Protein AF-A0A1H6ZLD8-F1 (afdb_monomer)

Organism: NCBI:txid170623

pLDDT: mean 90.61, std 7.49, range [50.53, 97.56]

Mean predicted aligned error: 4.95 Å

Structure (mmCIF, N/CA/C/O backbo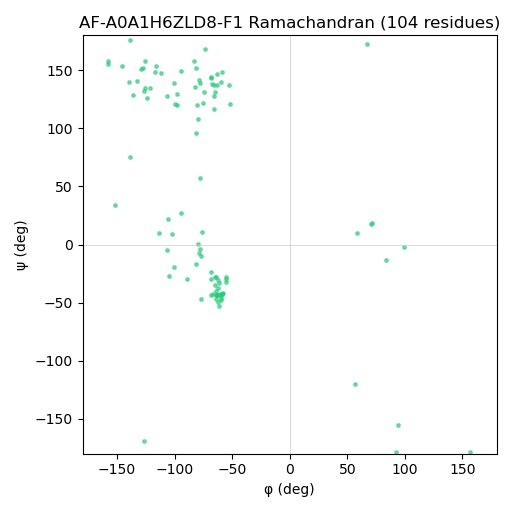ne):
data_AF-A0A1H6ZLD8-F1
#
_entry.id   AF-A0A1H6ZLD8-F1
#
loop_
_atom_site.group_PDB
_atom_site.id
_atom_site.type_symbol
_atom_site.label_atom_id
_atom_site.label_alt_id
_atom_site.label_comp_id
_atom_site.label_asym_id
_atom_site.label_entity_id
_atom_site.label_seq_id
_atom_site.pdbx_PDB_ins_code
_atom_site.Cartn_x
_atom_site.Cartn_y
_atom_site.Cartn_z
_atom_site.occupancy
_atom_site.B_iso_or_equiv
_atom_site.auth_seq_id
_atom_site.auth_comp_id
_atom_site.auth_asym_id
_atom_site.auth_atom_id
_atom_site.pdbx_PDB_model_num
ATOM 1 N N . MET A 1 1 ? -20.148 4.898 -17.385 1.00 63.94 1 MET A N 1
ATOM 2 C CA . MET A 1 1 ? -18.689 4.785 -17.156 1.00 63.94 1 MET A CA 1
ATOM 3 C C . MET A 1 1 ? -18.244 6.080 -16.499 1.00 63.94 1 MET A C 1
ATOM 5 O O . MET A 1 1 ? -18.766 7.114 -16.894 1.00 63.94 1 MET A O 1
ATOM 9 N N . ALA A 1 2 ? -17.389 6.036 -15.475 1.00 75.88 2 ALA A N 1
ATOM 10 C CA . ALA A 1 2 ? -16.901 7.260 -14.834 1.00 75.88 2 ALA A CA 1
ATOM 11 C C . ALA A 1 2 ? -16.040 8.068 -15.821 1.00 75.88 2 ALA A C 1
ATOM 13 O O . ALA A 1 2 ? -15.242 7.480 -16.551 1.00 75.88 2 ALA A O 1
ATOM 14 N N . ASP A 1 3 ? -16.210 9.390 -15.855 1.00 90.31 3 ASP A N 1
ATOM 15 C CA . ASP A 1 3 ? -15.352 10.275 -16.645 1.00 90.31 3 ASP A CA 1
ATOM 16 C C . ASP A 1 3 ? -13.927 10.257 -16.074 1.00 90.31 3 ASP A C 1
ATOM 18 O O . ASP A 1 3 ? -13.686 10.653 -14.933 1.00 90.31 3 ASP A O 1
ATOM 22 N N . MET A 1 4 ? -12.970 9.788 -16.875 1.00 87.88 4 MET A N 1
ATOM 23 C CA . MET A 1 4 ? -11.582 9.641 -16.445 1.00 87.88 4 MET A CA 1
ATOM 24 C C . MET A 1 4 ? -10.908 10.980 -16.132 1.00 87.88 4 MET A C 1
ATOM 26 O O . MET A 1 4 ? -10.011 11.003 -15.288 1.00 87.88 4 MET A O 1
ATOM 30 N N . GLN A 1 5 ? -11.327 12.088 -16.756 1.00 92.94 5 GLN A N 1
ATOM 31 C CA . GLN A 1 5 ? -10.791 13.413 -16.422 1.00 92.94 5 GLN A CA 1
ATOM 32 C C . GLN A 1 5 ? -11.190 13.818 -15.004 1.00 92.94 5 GLN A C 1
ATOM 34 O O . GLN A 1 5 ? -10.348 14.270 -14.224 1.00 92.94 5 GLN A O 1
ATOM 39 N N . GLU A 1 6 ? -12.443 13.558 -14.638 1.00 91.94 6 GLU A N 1
ATOM 40 C CA . GLU A 1 6 ? -12.944 13.807 -13.292 1.00 91.94 6 GLU A CA 1
ATOM 41 C C . GLU A 1 6 ? -12.229 12.940 -12.248 1.00 91.94 6 GLU A C 1
ATOM 43 O O . GLU A 1 6 ? -11.769 13.445 -11.224 1.00 91.94 6 GLU A O 1
ATOM 48 N N . VAL A 1 7 ? -12.019 11.651 -12.531 1.00 90.12 7 VAL A N 1
ATOM 49 C CA . VAL A 1 7 ? -11.278 10.750 -11.629 1.00 90.12 7 VAL A CA 1
ATOM 50 C C . VAL A 1 7 ? -9.849 11.242 -11.386 1.00 90.12 7 VAL A C 1
ATOM 52 O O . VAL A 1 7 ? -9.366 11.244 -10.249 1.00 90.12 7 VAL A O 1
ATOM 55 N N . ILE A 1 8 ? -9.160 11.681 -12.444 1.00 90.62 8 ILE A N 1
ATOM 56 C CA . ILE A 1 8 ? -7.801 12.227 -12.343 1.00 90.62 8 ILE A CA 1
ATOM 57 C C . ILE A 1 8 ? -7.797 13.506 -11.504 1.00 90.62 8 ILE A C 1
ATOM 59 O O . ILE A 1 8 ? -6.910 13.673 -10.659 1.00 90.62 8 ILE A O 1
ATOM 63 N N . ARG A 1 9 ? -8.775 14.392 -11.714 1.00 93.44 9 ARG A N 1
ATOM 64 C CA . ARG A 1 9 ? -8.922 15.635 -10.955 1.00 93.44 9 ARG A CA 1
ATOM 65 C C . ARG A 1 9 ? -9.139 15.354 -9.468 1.00 93.44 9 ARG A C 1
ATOM 67 O O . ARG A 1 9 ? -8.349 15.826 -8.653 1.00 93.44 9 ARG A O 1
ATOM 74 N N . LEU A 1 10 ? -10.117 14.517 -9.118 1.00 91.56 10 LEU A N 1
ATOM 75 C CA . LEU A 1 10 ? -10.411 14.147 -7.728 1.00 91.56 10 LEU A CA 1
ATOM 76 C C . LEU A 1 10 ? -9.197 13.511 -7.039 1.00 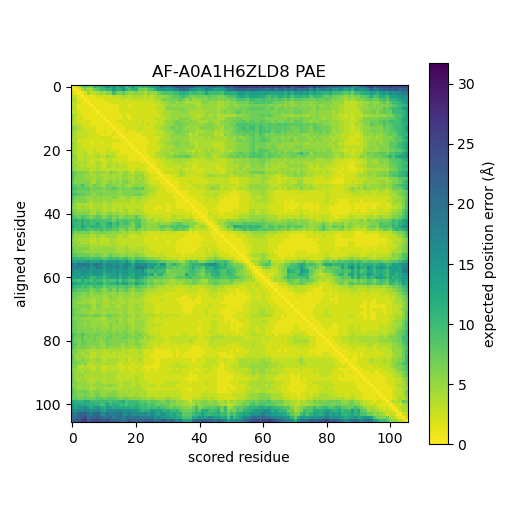91.56 10 LEU A C 1
ATOM 78 O O . LEU A 1 10 ? -8.859 13.864 -5.910 1.00 91.56 10 LEU A O 1
ATOM 82 N N . ARG A 1 11 ? -8.468 12.631 -7.736 1.00 89.06 11 ARG A N 1
ATOM 83 C CA . ARG A 1 11 ? -7.229 12.046 -7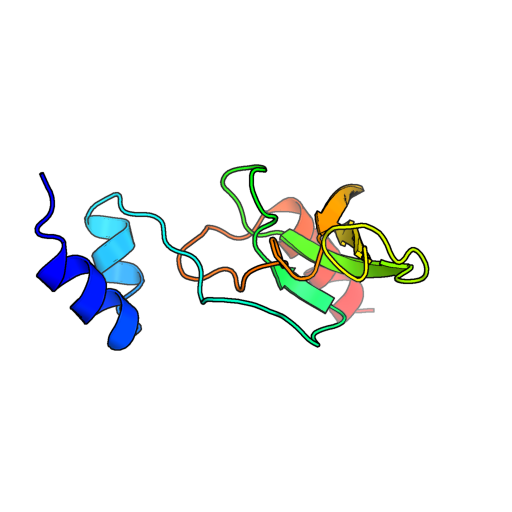.206 1.00 89.06 11 ARG A CA 1
ATOM 84 C C . ARG A 1 11 ? -6.181 13.117 -6.891 1.00 89.06 11 ARG A C 1
ATOM 86 O O . ARG A 1 11 ? -5.549 13.049 -5.840 1.00 89.06 11 ARG A O 1
ATOM 93 N N . ARG A 1 12 ? -5.965 14.077 -7.798 1.00 88.44 12 ARG A N 1
ATOM 94 C CA . ARG A 1 12 ? -4.992 15.171 -7.609 1.00 88.44 12 ARG A CA 1
ATOM 95 C C . ARG A 1 12 ? -5.384 16.096 -6.459 1.00 88.44 12 ARG A C 1
ATOM 97 O O . ARG A 1 12 ? -4.507 16.567 -5.748 1.00 88.44 12 ARG A O 1
ATOM 104 N N . GLU A 1 13 ? -6.680 16.308 -6.264 1.00 91.25 13 GLU A N 1
ATOM 105 C CA . GLU A 1 13 ? -7.235 17.098 -5.160 1.00 91.25 13 GLU A CA 1
ATOM 106 C C . GLU A 1 13 ? -7.251 16.337 -3.818 1.00 91.25 13 GLU A C 1
ATOM 108 O O . GLU A 1 13 ? -7.629 16.909 -2.800 1.00 91.25 13 GLU A O 1
ATOM 113 N N . GLY A 1 14 ? -6.856 15.056 -3.784 1.00 87.62 14 GLY A N 1
ATOM 114 C CA . GLY A 1 14 ? -6.905 14.230 -2.570 1.00 87.62 14 GLY A CA 1
ATOM 115 C C . GLY A 1 14 ? -8.326 13.854 -2.132 1.00 87.62 14 GLY A C 1
ATOM 116 O O . GLY A 1 14 ? -8.534 13.428 -0.995 1.00 87.62 14 GLY A O 1
ATOM 117 N N . LYS A 1 15 ? -9.301 13.982 -3.037 1.00 91.25 15 LYS A N 1
ATOM 118 C CA . LYS A 1 15 ? -10.739 13.731 -2.851 1.00 91.25 15 LYS A CA 1
ATOM 119 C C . LYS A 1 15 ? -11.084 12.242 -2.870 1.00 91.25 15 LYS A C 1
ATOM 121 O O . LYS A 1 15 ? -11.832 11.719 -3.694 1.00 91.25 15 LYS A O 1
ATOM 126 N N . PHE A 1 16 ? -10.443 11.519 -1.959 1.00 89.44 16 PHE A N 1
ATOM 127 C CA . PHE A 1 16 ? -10.535 10.068 -1.844 1.00 89.44 16 PHE A CA 1
ATOM 128 C C . PHE A 1 16 ? -11.915 9.590 -1.384 1.00 89.44 16 PHE A C 1
ATOM 130 O O . PHE A 1 16 ? -12.331 8.501 -1.774 1.00 89.44 16 PHE 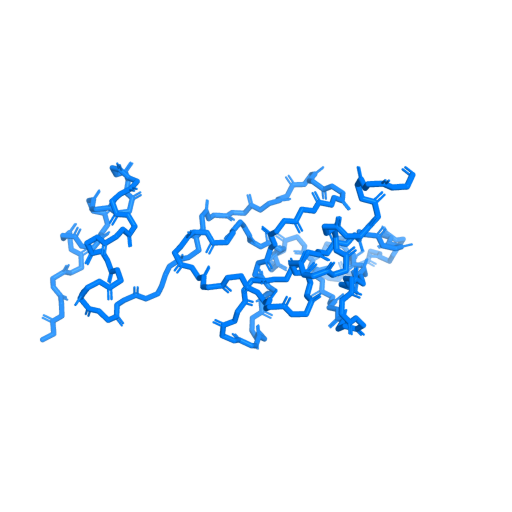A O 1
ATOM 137 N N . ALA A 1 17 ? -12.634 10.399 -0.600 1.00 88.44 17 ALA A N 1
ATOM 138 C CA . ALA A 1 17 ? -13.987 10.081 -0.157 1.00 88.44 17 ALA A CA 1
ATOM 139 C C . ALA A 1 17 ? -14.986 10.117 -1.323 1.00 88.44 17 ALA A C 1
ATOM 141 O O . ALA A 1 17 ? -15.782 9.189 -1.462 1.00 88.44 17 ALA A O 1
ATOM 142 N N . GLU A 1 18 ? -14.905 11.131 -2.194 1.00 91.12 18 GLU A N 1
ATOM 143 C CA . GLU A 1 18 ? -15.737 11.203 -3.398 1.00 91.12 18 GLU A CA 1
ATOM 144 C C . GLU A 1 18 ? -15.448 10.034 -4.345 1.00 91.12 18 GLU A C 1
ATOM 146 O O . GLU A 1 18 ? -16.374 9.381 -4.822 1.00 91.12 18 GLU A O 1
ATOM 151 N N . LEU A 1 19 ? -14.169 9.694 -4.546 1.00 90.94 19 LEU A N 1
ATOM 152 C CA . LEU A 1 19 ? -13.780 8.532 -5.353 1.00 90.94 19 LEU A CA 1
ATOM 153 C C . LEU A 1 19 ? -14.361 7.224 -4.799 1.00 90.94 19 LEU A C 1
ATOM 155 O O . LEU A 1 19 ? -14.895 6.418 -5.561 1.00 90.94 19 LEU A O 1
ATOM 159 N N . SER A 1 20 ? -14.324 7.031 -3.478 1.00 89.94 20 SER A N 1
ATOM 160 C CA . SER A 1 20 ? -14.941 5.861 -2.847 1.00 89.94 20 SER A CA 1
ATOM 161 C C . SER A 1 20 ? -16.460 5.833 -3.028 1.00 89.94 20 SER A C 1
ATOM 163 O O . SER A 1 20 ? -17.010 4.771 -3.307 1.00 89.94 20 SER A O 1
ATOM 165 N N . ALA A 1 21 ? -17.142 6.979 -2.923 1.00 89.75 21 ALA A N 1
ATOM 166 C CA . ALA A 1 21 ? -18.588 7.077 -3.149 1.00 89.75 21 ALA A CA 1
ATOM 167 C C . ALA A 1 21 ? -18.982 6.736 -4.599 1.00 89.75 21 ALA A C 1
ATOM 169 O O . ALA A 1 21 ? -20.067 6.214 -4.843 1.00 89.75 21 ALA A O 1
ATOM 170 N N . MET A 1 22 ? -18.077 6.967 -5.553 1.00 90.38 22 MET A N 1
ATOM 171 C CA . MET A 1 22 ? -18.223 6.558 -6.954 1.00 90.38 22 MET A CA 1
ATOM 172 C C . MET A 1 22 ? -17.896 5.073 -7.198 1.00 90.38 22 MET A C 1
ATOM 174 O O . MET A 1 22 ? -17.944 4.620 -8.341 1.00 90.38 22 MET A O 1
ATOM 178 N N . GLY A 1 23 ? -17.530 4.310 -6.160 1.00 88.50 23 GLY A N 1
ATOM 179 C CA . GLY A 1 23 ? -17.091 2.917 -6.284 1.00 88.50 23 GLY A CA 1
ATOM 180 C C . GLY A 1 23 ? -15.702 2.759 -6.912 1.00 88.50 23 GLY A C 1
ATOM 181 O O . GLY A 1 23 ? -15.363 1.681 -7.395 1.00 88.50 23 GLY A O 1
ATOM 182 N N . ILE A 1 24 ? -14.893 3.822 -6.935 1.00 90.38 24 ILE A N 1
ATOM 183 C CA . ILE A 1 24 ? -13.561 3.834 -7.546 1.00 90.38 24 ILE A CA 1
ATOM 184 C C . ILE A 1 24 ? -12.514 3.629 -6.462 1.00 90.38 24 ILE A C 1
ATOM 186 O O . ILE A 1 24 ? -12.487 4.356 -5.474 1.00 90.38 24 ILE A O 1
ATOM 190 N N . GLN A 1 25 ? -11.599 2.685 -6.671 1.00 89.88 25 GLN A N 1
ATOM 191 C CA . GLN A 1 25 ? -10.457 2.469 -5.786 1.00 89.88 25 GLN A CA 1
ATOM 192 C C . GLN A 1 25 ? -9.167 2.958 -6.440 1.00 89.88 25 GLN A C 1
ATOM 194 O O . GLN A 1 25 ? -8.837 2.578 -7.564 1.00 89.88 25 GLN A O 1
ATOM 199 N N . ILE A 1 26 ? -8.416 3.795 -5.726 1.00 91.75 26 ILE A N 1
ATOM 200 C CA . ILE A 1 26 ? -7.154 4.355 -6.190 1.00 91.75 26 ILE A CA 1
ATOM 201 C C . ILE A 1 26 ? -6.122 4.388 -5.069 1.00 91.75 26 ILE A C 1
ATOM 203 O O . ILE A 1 26 ? -6.416 4.700 -3.915 1.00 91.75 26 ILE A O 1
ATOM 207 N N . THR A 1 27 ? -4.881 4.070 -5.418 1.00 92.56 27 THR A N 1
ATOM 208 C CA . THR A 1 27 ? -3.759 4.157 -4.487 1.00 92.56 27 THR A CA 1
ATOM 209 C C . THR A 1 27 ? -3.219 5.587 -4.413 1.00 92.56 27 THR A C 1
ATOM 211 O O . THR A 1 27 ? -3.366 6.391 -5.341 1.00 92.56 27 THR A O 1
ATOM 214 N N . GLY A 1 28 ? -2.530 5.908 -3.317 1.00 90.00 28 GLY A N 1
ATOM 215 C CA . GLY A 1 28 ? -1.914 7.220 -3.082 1.00 90.00 28 GLY A CA 1
ATOM 216 C C . GLY A 1 28 ? -0.614 7.462 -3.861 1.00 90.00 28 GLY A C 1
ATOM 217 O O . GLY A 1 28 ? 0.092 8.423 -3.581 1.00 90.00 28 GLY A O 1
ATOM 218 N N . GLY A 1 29 ? -0.273 6.603 -4.828 1.00 90.75 29 GLY A N 1
ATOM 219 C CA . GLY A 1 29 ? 0.998 6.649 -5.554 1.00 90.75 29 GLY A CA 1
ATOM 220 C C . GLY A 1 29 ? 2.087 5.770 -4.934 1.00 90.75 29 GLY A C 1
ATOM 221 O O . GLY A 1 29 ? 1.843 5.031 -3.981 1.00 90.75 29 GLY A O 1
ATOM 222 N N . SER A 1 30 ? 3.278 5.804 -5.535 1.00 93.19 30 SER A N 1
ATOM 223 C CA . SER A 1 30 ? 4.417 4.972 -5.128 1.00 93.19 30 SER A CA 1
ATOM 224 C C . SER A 1 30 ? 4.893 5.331 -3.720 1.00 93.19 30 SER A C 1
ATOM 226 O O . SER A 1 30 ? 5.150 6.496 -3.432 1.00 93.19 30 SER A O 1
ATOM 228 N N . ALA A 1 31 ? 5.068 4.319 -2.871 1.00 93.25 31 ALA A N 1
ATOM 229 C CA . ALA A 1 31 ? 5.702 4.428 -1.560 1.00 93.25 31 ALA A CA 1
ATOM 230 C C . ALA A 1 31 ? 7.204 4.083 -1.619 1.00 93.25 31 ALA A C 1
ATOM 232 O O . ALA A 1 31 ? 7.783 3.603 -0.642 1.00 93.25 31 ALA A O 1
ATOM 233 N N . ALA A 1 32 ? 7.848 4.283 -2.776 1.00 88.81 32 ALA A N 1
ATOM 234 C CA . ALA A 1 32 ? 9.280 4.053 -2.936 1.00 88.81 32 ALA A CA 1
ATOM 235 C C . ALA A 1 32 ? 10.097 4.810 -1.871 1.00 88.81 32 ALA A C 1
ATOM 237 O O . ALA A 1 32 ? 9.816 5.961 -1.543 1.00 88.81 32 ALA A O 1
ATOM 238 N N . GLY A 1 33 ? 11.108 4.137 -1.317 1.00 88.56 33 GLY A N 1
ATOM 239 C CA . GLY A 1 33 ? 11.962 4.675 -0.253 1.00 88.56 33 GLY A CA 1
ATOM 240 C C . GLY A 1 33 ? 11.402 4.529 1.166 1.00 88.56 33 GLY A C 1
ATOM 241 O O . GLY A 1 33 ? 12.161 4.660 2.123 1.00 88.56 33 GLY A O 1
ATOM 242 N N . GLN A 1 34 ? 10.119 4.198 1.337 1.00 94.56 34 GLN A N 1
ATOM 243 C CA . GLN A 1 34 ? 9.560 3.917 2.660 1.00 94.56 34 GLN A CA 1
ATOM 244 C C . GLN A 1 34 ? 9.934 2.509 3.129 1.00 94.56 34 GLN A C 1
ATOM 246 O O . GLN A 1 34 ? 9.931 1.573 2.339 1.00 94.56 34 GLN A O 1
ATOM 251 N N . LYS A 1 35 ? 10.224 2.344 4.426 1.00 95.12 35 LYS A N 1
ATOM 252 C CA . LYS A 1 35 ? 10.546 1.034 5.033 1.00 95.12 35 LYS A CA 1
ATOM 253 C C . LYS A 1 35 ? 9.382 0.404 5.793 1.00 95.12 35 LYS A C 1
ATOM 255 O O . LYS A 1 35 ? 9.388 -0.797 6.040 1.00 95.12 35 LYS A O 1
ATOM 260 N N . SER A 1 36 ? 8.376 1.188 6.174 1.00 96.25 36 SER A N 1
ATOM 261 C CA . SER A 1 36 ? 7.145 0.671 6.774 1.00 96.25 36 SER A CA 1
ATOM 262 C C . SER A 1 36 ? 5.996 1.659 6.619 1.00 96.25 36 SER A C 1
ATOM 264 O O . SER A 1 36 ? 6.230 2.855 6.448 1.00 96.25 36 SER A O 1
ATOM 266 N N . GLY A 1 37 ? 4.762 1.171 6.693 1.00 96.12 37 GLY A N 1
ATOM 267 C CA . GLY A 1 37 ? 3.577 2.015 6.609 1.00 96.12 37 GLY A CA 1
ATOM 268 C C . GLY A 1 37 ? 2.338 1.255 6.163 1.00 96.12 37 GLY A C 1
ATOM 269 O O . GLY A 1 37 ? 2.361 0.041 5.958 1.00 96.12 37 GLY A O 1
ATOM 270 N N . TRP A 1 38 ? 1.232 1.986 6.032 1.00 96.75 38 TRP A N 1
ATOM 271 C CA . TRP A 1 38 ? 0.019 1.456 5.426 1.00 96.75 38 TRP A CA 1
ATOM 272 C C . TRP A 1 38 ? 0.143 1.486 3.913 1.00 96.75 38 TRP A C 1
ATOM 274 O O . TRP A 1 38 ? 0.094 2.552 3.297 1.00 96.75 38 TRP A O 1
ATOM 284 N N . PHE A 1 39 ? 0.297 0.304 3.329 1.00 97.25 39 PHE A N 1
ATOM 285 C CA . PHE A 1 39 ? 0.517 0.160 1.905 1.00 97.25 39 PHE A CA 1
ATOM 286 C C . PHE A 1 39 ? -0.458 -0.816 1.265 1.00 97.25 39 PHE A C 1
ATOM 288 O O . PHE A 1 39 ? -0.920 -1.785 1.876 1.00 97.25 39 PHE A O 1
ATOM 295 N N . LYS A 1 40 ? -0.715 -0.568 -0.013 1.00 96.88 40 LYS A N 1
ATOM 296 C CA . LYS A 1 40 ? -1.360 -1.493 -0.928 1.00 96.88 40 LYS A CA 1
ATOM 297 C C . LYS A 1 40 ? -0.275 -2.200 -1.735 1.00 96.88 40 LYS A C 1
ATOM 299 O O . LYS A 1 40 ? 0.504 -1.549 -2.431 1.00 96.88 40 LYS A O 1
ATOM 304 N N . ALA A 1 41 ? -0.219 -3.525 -1.623 1.00 94.94 41 ALA A N 1
ATOM 305 C CA . ALA A 1 41 ? 0.679 -4.329 -2.441 1.00 94.94 41 ALA A CA 1
ATOM 306 C C . ALA A 1 41 ? 0.234 -4.296 -3.916 1.00 94.94 41 ALA A C 1
ATOM 308 O O . ALA A 1 41 ? -0.980 -4.288 -4.186 1.00 94.94 41 ALA A O 1
ATOM 309 N N . PRO A 1 42 ? 1.185 -4.283 -4.867 1.00 90.81 42 PRO A N 1
ATOM 310 C CA . PRO A 1 42 ? 0.862 -4.446 -6.277 1.00 90.81 42 PRO A CA 1
ATOM 311 C C . PRO A 1 42 ? 0.170 -5.799 -6.483 1.00 90.81 42 PRO A C 1
ATOM 313 O O . PRO A 1 42 ? 0.527 -6.791 -5.853 1.00 90.81 42 PRO A O 1
ATOM 316 N N . PHE A 1 43 ? -0.855 -5.821 -7.336 1.00 85.00 43 PHE A N 1
ATOM 317 C CA . PHE A 1 43 ? -1.547 -7.040 -7.788 1.00 85.00 43 PHE A CA 1
ATOM 318 C C . PHE A 1 43 ? -2.181 -7.934 -6.699 1.00 85.00 43 PHE A C 1
ATOM 320 O O . PHE A 1 43 ? -2.620 -9.035 -7.009 1.00 85.00 43 PHE A O 1
ATOM 327 N N . SER A 1 44 ? -2.262 -7.491 -5.436 1.00 86.69 44 SER A N 1
ATOM 328 C CA . SER A 1 44 ? -2.723 -8.344 -4.329 1.00 86.69 44 SER A CA 1
ATOM 329 C C . SER A 1 44 ? -3.704 -7.651 -3.390 1.00 86.69 44 SER A C 1
ATOM 331 O O . SER A 1 44 ? -3.420 -6.568 -2.872 1.00 86.69 44 SER A O 1
ATOM 333 N N . GLY A 1 45 ? -4.839 -8.311 -3.140 1.00 82.25 45 GLY A N 1
ATOM 334 C CA . GLY A 1 45 ? -5.859 -7.918 -2.167 1.00 82.25 45 GLY A CA 1
ATOM 335 C C . GLY A 1 45 ? -6.620 -6.632 -2.506 1.00 82.25 45 GLY A C 1
ATOM 336 O O . GLY A 1 45 ? -6.268 -5.890 -3.420 1.00 82.25 45 GLY A O 1
ATOM 337 N N . GLU A 1 46 ? -7.647 -6.345 -1.710 1.00 87.62 46 GLU A N 1
ATOM 338 C CA . GLU A 1 46 ? -8.510 -5.152 -1.828 1.00 87.62 46 GLU A CA 1
ATOM 339 C C . GLU A 1 46 ? -8.360 -4.202 -0.630 1.00 87.62 46 GLU A C 1
ATOM 341 O O . GLU A 1 46 ? -9.139 -3.274 -0.441 1.00 87.62 46 GLU A O 1
ATOM 346 N N . LYS A 1 47 ? -7.365 -4.447 0.228 1.00 94.06 47 LYS A N 1
ATOM 347 C CA . LYS A 1 47 ? -7.145 -3.691 1.465 1.00 94.06 47 LYS A CA 1
ATOM 348 C C . LYS A 1 47 ? -5.705 -3.221 1.559 1.00 94.06 47 LYS A C 1
ATOM 350 O O . LYS A 1 47 ? -4.787 -3.869 1.057 1.00 94.06 47 LYS A O 1
ATOM 355 N N . ALA A 1 48 ? -5.505 -2.102 2.242 1.00 96.62 48 ALA A N 1
ATOM 356 C CA . ALA A 1 48 ? -4.187 -1.655 2.656 1.00 96.62 48 ALA A CA 1
ATOM 357 C C . ALA A 1 48 ? -3.776 -2.375 3.947 1.00 96.62 48 ALA A C 1
ATOM 359 O O . ALA A 1 48 ? -4.555 -2.493 4.899 1.00 96.62 48 ALA A O 1
ATOM 360 N N . HIS A 1 49 ? -2.537 -2.850 4.008 1.00 97.56 49 HIS A N 1
ATOM 361 C CA . HIS A 1 49 ? -1.980 -3.504 5.189 1.00 97.56 49 HIS A CA 1
ATOM 362 C C . HIS A 1 49 ? -0.817 -2.688 5.741 1.00 97.56 49 HIS A C 1
ATOM 364 O O . HIS A 1 49 ? -0.150 -1.961 5.011 1.00 97.56 49 HIS A O 1
ATOM 370 N N . TYR A 1 50 ? -0.566 -2.813 7.044 1.00 97.00 50 TYR A N 1
ATOM 371 C CA . TYR A 1 50 ? 0.609 -2.203 7.650 1.00 97.00 50 TYR A CA 1
ATOM 372 C C . TYR A 1 50 ? 1.813 -3.110 7.411 1.00 97.00 50 TYR A C 1
ATOM 374 O O . TYR A 1 50 ? 1.981 -4.085 8.146 1.00 97.00 50 TYR A O 1
ATOM 382 N N . PHE A 1 51 ? 2.591 -2.818 6.374 1.00 97.06 51 PHE A N 1
ATOM 383 C CA . PHE A 1 51 ? 3.775 -3.573 5.978 1.00 97.06 51 PHE A CA 1
ATOM 384 C C . PHE A 1 51 ? 5.046 -2.974 6.578 1.00 97.06 51 PHE A C 1
ATOM 386 O O . PHE A 1 51 ? 5.152 -1.760 6.749 1.00 97.06 51 PHE A O 1
ATOM 393 N N . THR A 1 52 ? 6.018 -3.842 6.833 1.00 97.25 52 THR A N 1
ATOM 394 C CA . THR A 1 52 ? 7.410 -3.493 7.123 1.00 97.25 52 THR A CA 1
ATOM 395 C C . THR A 1 52 ? 8.302 -4.261 6.154 1.00 97.25 52 THR A C 1
ATOM 397 O O . THR A 1 52 ? 8.070 -5.449 5.924 1.00 97.25 52 THR A O 1
ATOM 400 N N . GLU A 1 53 ? 9.287 -3.585 5.569 1.00 96.75 53 GLU A N 1
ATOM 401 C CA . GLU A 1 53 ? 10.309 -4.220 4.736 1.00 96.75 53 GLU A CA 1
ATOM 402 C C . GLU A 1 53 ? 11.157 -5.151 5.609 1.00 96.75 53 GLU A C 1
ATOM 404 O O . GLU A 1 53 ? 11.660 -4.742 6.655 1.00 96.75 53 GLU A O 1
ATOM 409 N N . THR A 1 54 ? 11.302 -6.403 5.189 1.00 95.81 54 THR A N 1
ATOM 410 C CA . THR A 1 54 ? 12.098 -7.417 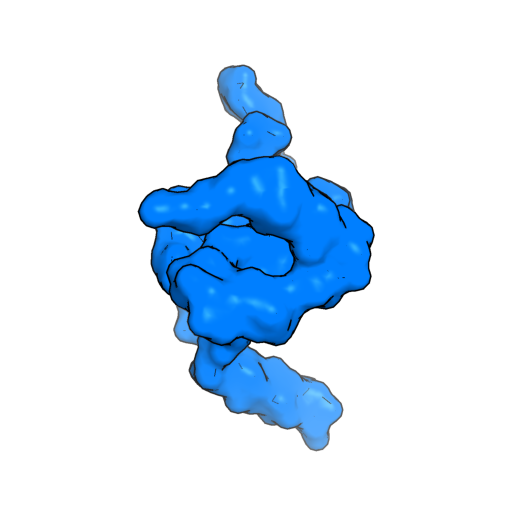5.891 1.00 95.81 54 THR A CA 1
ATOM 411 C C . THR A 1 54 ? 13.430 -7.695 5.205 1.00 95.81 54 THR A C 1
ATOM 413 O O . THR A 1 54 ? 14.375 -8.087 5.879 1.00 95.81 54 THR A O 1
ATOM 416 N N . ALA A 1 55 ? 13.517 -7.497 3.886 1.00 92.81 55 ALA A N 1
ATOM 417 C CA . ALA A 1 55 ? 14.743 -7.661 3.105 1.00 92.81 55 ALA A CA 1
ATOM 418 C C . ALA A 1 55 ? 14.669 -6.867 1.789 1.00 92.81 55 ALA A C 1
ATOM 420 O O . ALA A 1 55 ? 13.576 -6.588 1.289 1.00 92.81 55 ALA A O 1
ATOM 421 N N . SER A 1 56 ? 15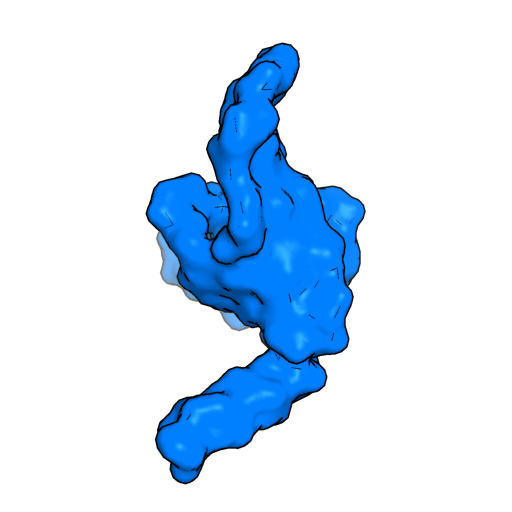.823 -6.505 1.220 1.00 87.06 56 SER A N 1
ATOM 422 C CA . SER A 1 56 ? 15.912 -5.782 -0.062 1.00 87.06 56 SER A CA 1
ATOM 423 C C . SER A 1 56 ? 17.204 -6.044 -0.850 1.00 87.06 56 SER A C 1
ATOM 425 O O . SER A 1 56 ? 17.754 -5.164 -1.514 1.00 87.06 56 SER A O 1
ATOM 427 N N . ASP A 1 57 ? 17.724 -7.255 -0.748 1.00 77.19 57 ASP A N 1
ATOM 428 C CA . ASP A 1 57 ? 19.052 -7.680 -1.188 1.00 77.19 57 ASP A CA 1
ATOM 429 C C . ASP A 1 57 ? 19.122 -8.170 -2.643 1.00 77.19 57 ASP A C 1
ATOM 431 O O . ASP A 1 57 ? 20.145 -7.971 -3.298 1.00 77.19 57 ASP A O 1
ATOM 435 N N . ALA A 1 58 ? 18.046 -8.732 -3.194 1.00 79.81 58 ALA A N 1
ATOM 436 C CA . ALA A 1 58 ? 18.062 -9.262 -4.558 1.00 79.81 58 ALA A CA 1
ATOM 437 C C . ALA A 1 58 ? 17.881 -8.167 -5.632 1.00 79.81 58 ALA A C 1
ATOM 439 O O . ALA A 1 58 ? 16.847 -7.497 -5.698 1.00 79.81 58 ALA A O 1
ATOM 440 N N . ILE A 1 59 ? 18.861 -8.014 -6.529 1.00 86.12 59 ILE A N 1
ATOM 441 C CA . ILE A 1 59 ? 18.740 -7.198 -7.750 1.00 86.12 59 ILE A CA 1
ATOM 442 C C . ILE A 1 59 ? 18.448 -8.139 -8.921 1.00 86.12 59 ILE A C 1
ATOM 444 O O . ILE A 1 59 ? 19.232 -9.042 -9.195 1.00 86.12 59 ILE A O 1
ATOM 448 N N . GLY A 1 60 ? 17.320 -7.926 -9.598 1.00 83.00 60 GLY A N 1
ATOM 449 C CA . GLY A 1 60 ? 16.928 -8.684 -10.788 1.00 83.00 60 GLY A CA 1
ATOM 450 C C . GLY A 1 60 ? 16.605 -7.768 -11.966 1.00 83.00 60 GLY A C 1
ATOM 451 O O . GLY A 1 60 ? 16.823 -6.558 -11.909 1.00 83.00 60 GLY A O 1
ATOM 452 N N . GLU A 1 61 ? 16.023 -8.332 -13.024 1.00 86.25 61 GLU A N 1
ATOM 453 C CA . GLU A 1 61 ? 15.712 -7.626 -14.279 1.00 86.25 61 GLU A CA 1
ATOM 454 C C . GLU A 1 61 ? 14.838 -6.368 -14.090 1.00 86.25 61 GLU A C 1
ATOM 456 O O . GLU A 1 61 ? 14.894 -5.416 -14.869 1.00 86.25 61 GLU A O 1
ATOM 461 N N . HIS A 1 62 ? 14.009 -6.333 -13.045 1.00 85.62 62 HIS A N 1
ATOM 462 C CA . HIS A 1 62 ? 13.095 -5.220 -12.766 1.00 85.62 62 HIS A CA 1
ATOM 463 C C . HIS A 1 62 ? 13.536 -4.335 -11.595 1.00 85.62 62 HIS A C 1
ATOM 465 O O . HIS A 1 62 ? 12.709 -3.620 -11.014 1.00 85.62 62 HIS A O 1
ATOM 471 N N . GLY A 1 63 ? 14.832 -4.378 -11.280 1.00 88.44 63 GLY A N 1
ATOM 472 C CA . GLY A 1 63 ? 15.467 -3.605 -10.222 1.00 88.44 63 GLY A CA 1
ATOM 473 C C . GLY A 1 63 ? 15.556 -4.366 -8.903 1.00 88.44 63 GLY A C 1
ATOM 474 O O . GLY A 1 63 ? 15.591 -5.602 -8.860 1.00 88.44 63 GLY A O 1
ATOM 475 N N . ARG A 1 64 ? 15.627 -3.610 -7.807 1.00 90.38 64 ARG A N 1
ATOM 476 C CA . ARG A 1 64 ? 15.767 -4.170 -6.461 1.00 90.38 64 ARG A CA 1
ATOM 477 C C . ARG A 1 64 ? 14.445 -4.759 -5.987 1.00 90.38 64 ARG A C 1
ATOM 479 O O . ARG A 1 64 ? 13.452 -4.044 -5.854 1.00 90.38 64 ARG A O 1
ATOM 486 N N . HIS A 1 65 ? 14.454 -6.044 -5.668 1.00 92.62 65 HIS A N 1
ATOM 487 C CA . HIS A 1 65 ? 13.343 -6.715 -5.014 1.00 92.62 65 HIS A CA 1
ATOM 488 C C . HIS A 1 65 ? 13.355 -6.371 -3.530 1.00 92.62 65 HIS A C 1
ATOM 490 O O . HIS A 1 65 ? 14.407 -6.298 -2.898 1.00 92.62 65 HIS A O 1
ATOM 496 N N . ARG A 1 66 ? 12.170 -6.130 -2.979 1.00 94.19 66 ARG A N 1
ATOM 497 C CA . ARG A 1 66 ? 11.945 -5.869 -1.559 1.00 94.19 66 ARG A CA 1
ATOM 498 C C . ARG A 1 66 ? 10.883 -6.831 -1.059 1.00 94.19 66 ARG A C 1
ATOM 500 O O . ARG A 1 66 ? 9.835 -6.967 -1.692 1.00 94.19 66 ARG A O 1
ATOM 507 N N . PHE A 1 67 ? 11.161 -7.458 0.071 1.00 94.69 67 PHE A N 1
ATOM 508 C CA . PHE A 1 67 ? 10.270 -8.381 0.756 1.00 94.69 67 PHE A CA 1
ATOM 509 C C . PHE A 1 67 ? 9.604 -7.6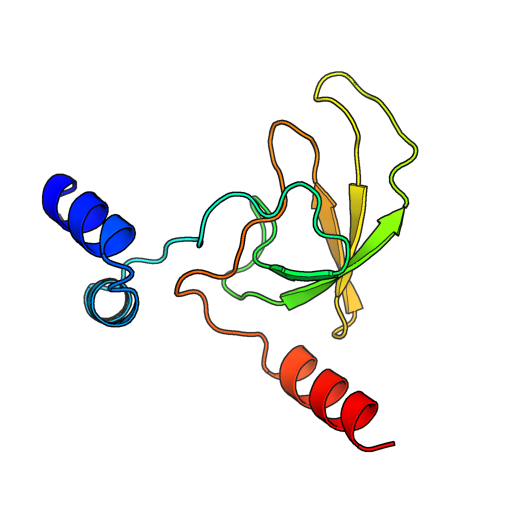59 1.916 1.00 94.69 67 PHE A C 1
ATOM 511 O O . PHE A 1 67 ? 10.244 -6.880 2.626 1.00 94.69 67 PHE A O 1
ATOM 518 N N . TRP A 1 68 ? 8.315 -7.910 2.100 1.00 96.38 68 TRP A N 1
ATOM 519 C CA . TRP A 1 68 ? 7.492 -7.197 3.062 1.00 96.38 68 TRP A CA 1
ATOM 520 C C . TRP A 1 68 ? 6.674 -8.167 3.884 1.00 96.38 68 TRP A C 1
ATOM 522 O O . TRP A 1 68 ? 6.080 -9.102 3.347 1.00 96.38 68 TRP A O 1
ATOM 532 N N . LYS A 1 69 ? 6.547 -7.862 5.174 1.00 96.88 69 LYS A N 1
ATOM 533 C CA . LYS A 1 69 ? 5.650 -8.572 6.079 1.00 96.88 69 LYS A CA 1
ATOM 534 C C . LYS A 1 69 ? 4.683 -7.602 6.733 1.00 96.88 69 LYS A C 1
ATOM 536 O O . LYS A 1 69 ? 5.078 -6.595 7.321 1.00 96.88 69 LYS A O 1
ATOM 541 N N . ALA A 1 70 ? 3.396 -7.890 6.609 1.00 96.75 70 ALA A N 1
ATOM 542 C CA . ALA A 1 70 ? 2.338 -7.139 7.252 1.00 96.75 70 ALA A CA 1
ATOM 543 C C . ALA A 1 70 ? 2.159 -7.572 8.705 1.00 96.75 70 ALA A C 1
ATOM 545 O O . ALA A 1 70 ? 2.311 -8.746 9.043 1.00 96.75 70 ALA A O 1
ATOM 546 N N . ALA A 1 71 ? 1.686 -6.654 9.549 1.00 96.50 71 ALA A N 1
ATOM 547 C CA . ALA A 1 71 ? 1.347 -6.954 10.942 1.00 96.50 71 ALA A CA 1
ATOM 548 C C . ALA A 1 71 ? 0.339 -8.114 11.089 1.00 96.50 71 ALA A C 1
ATOM 550 O O . ALA A 1 71 ? 0.358 -8.833 12.082 1.00 96.50 71 ALA A O 1
ATOM 551 N N . CYS A 1 72 ? -0.551 -8.315 10.110 1.00 95.75 72 CYS A N 1
ATOM 552 C CA . CYS A 1 72 ? -1.512 -9.420 10.116 1.00 95.75 72 CYS A CA 1
ATOM 553 C C . CYS A 1 72 ? -0.933 -10.780 9.692 1.00 95.75 72 CYS A C 1
ATOM 555 O O . CYS A 1 72 ? -1.664 -11.771 9.788 1.00 95.75 72 CYS A O 1
ATOM 557 N N . GLY A 1 73 ? 0.319 -10.810 9.221 1.00 95.00 73 GLY A N 1
ATOM 558 C CA . GLY A 1 73 ? 1.016 -11.980 8.684 1.00 95.00 73 GLY A CA 1
ATOM 559 C C . GLY A 1 73 ? 1.038 -12.084 7.156 1.00 95.00 73 GLY A C 1
ATOM 560 O O . GLY A 1 73 ? 1.634 -13.020 6.649 1.00 95.00 73 GLY A O 1
ATOM 561 N N . AL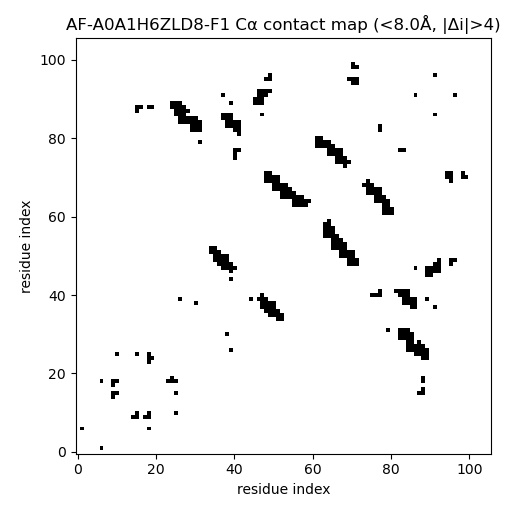A A 1 74 ? 0.406 -11.159 6.422 1.00 95.25 74 ALA A N 1
ATOM 562 C CA . ALA A 1 74 ? 0.458 -11.170 4.957 1.00 95.25 74 ALA A CA 1
ATOM 563 C C . ALA A 1 74 ? 1.870 -10.832 4.462 1.00 95.25 74 ALA A C 1
ATOM 565 O O . ALA A 1 74 ? 2.533 -9.976 5.046 1.00 95.25 74 ALA A O 1
ATOM 566 N N . GLU A 1 75 ? 2.299 -11.460 3.377 1.00 95.44 75 GLU A N 1
ATOM 567 C CA . GLU A 1 75 ? 3.611 -11.231 2.774 1.00 95.44 75 GLU A CA 1
ATOM 568 C C . GLU A 1 75 ? 3.442 -10.668 1.364 1.00 95.44 75 GLU A C 1
ATOM 570 O O . GLU A 1 75 ? 2.444 -10.928 0.689 1.00 95.44 75 GLU A O 1
ATOM 575 N N . ALA A 1 76 ? 4.386 -9.831 0.947 1.00 95.06 76 ALA A N 1
ATOM 576 C CA . ALA A 1 76 ? 4.394 -9.242 -0.383 1.00 95.06 76 ALA A CA 1
ATOM 577 C C . ALA A 1 76 ? 5.827 -9.069 -0.883 1.00 95.06 76 ALA A C 1
ATOM 579 O O . ALA A 1 76 ? 6.761 -8.894 -0.097 1.00 95.06 76 ALA A O 1
ATOM 580 N N . VAL A 1 77 ? 5.977 -9.066 -2.205 1.00 93.56 77 VAL A N 1
ATOM 581 C CA . VAL A 1 77 ? 7.220 -8.714 -2.888 1.00 93.56 77 VAL A CA 1
ATOM 582 C C . VAL A 1 77 ? 6.931 -7.535 -3.804 1.00 93.56 77 VAL A C 1
ATOM 584 O O . VAL A 1 77 ? 5.923 -7.518 -4.507 1.00 93.56 77 VAL A O 1
ATOM 587 N N . SER A 1 78 ? 7.805 -6.536 -3.778 1.00 93.75 78 SER A N 1
ATOM 588 C CA . SER A 1 78 ? 7.764 -5.396 -4.696 1.00 93.75 78 SER A CA 1
ATOM 589 C C . SER A 1 78 ? 9.107 -5.249 -5.396 1.00 93.75 78 SER A C 1
ATOM 591 O O . SER A 1 78 ? 10.128 -5.636 -4.832 1.00 93.75 78 SER A O 1
ATOM 593 N N . HIS A 1 79 ? 9.134 -4.594 -6.547 1.00 93.31 79 HIS A N 1
ATOM 594 C CA . HIS A 1 79 ? 10.372 -4.208 -7.228 1.00 93.31 79 HIS A CA 1
ATOM 595 C C . HIS A 1 79 ? 10.245 -2.792 -7.804 1.00 93.31 79 HIS A C 1
ATOM 597 O O . HIS A 1 79 ? 9.180 -2.183 -7.713 1.00 93.31 79 HIS A O 1
ATOM 603 N N . ASP A 1 80 ? 11.305 -2.235 -8.388 1.00 90.31 80 ASP A N 1
ATOM 604 C CA . ASP A 1 80 ? 11.318 -0.814 -8.773 1.00 90.31 80 ASP A CA 1
ATOM 605 C C . ASP A 1 80 ? 10.253 -0.462 -9.834 1.00 90.31 80 ASP A C 1
ATOM 607 O O . ASP A 1 80 ? 9.688 0.629 -9.803 1.00 90.31 80 ASP A O 1
ATOM 611 N N . LYS A 1 81 ? 9.898 -1.408 -10.718 1.00 90.88 81 LYS A N 1
ATOM 612 C CA . LYS A 1 81 ? 8.775 -1.261 -11.672 1.00 90.88 81 LYS A CA 1
ATOM 613 C C . LYS A 1 81 ? 7.378 -1.543 -11.082 1.00 90.88 81 LYS A C 1
ATOM 615 O O . LYS A 1 81 ? 6.387 -1.146 -11.686 1.00 90.88 81 LYS A O 1
ATOM 620 N N . ALA A 1 82 ? 7.281 -2.204 -9.929 1.00 92.69 82 ALA A N 1
ATOM 621 C CA . ALA A 1 82 ? 6.024 -2.488 -9.228 1.00 92.69 82 ALA A CA 1
ATOM 622 C C . ALA A 1 82 ? 6.216 -2.267 -7.715 1.00 92.69 82 ALA A C 1
ATOM 624 O O . ALA A 1 82 ? 6.392 -3.232 -6.960 1.00 92.69 82 ALA A O 1
ATOM 625 N N . PRO A 1 83 ? 6.265 -0.998 -7.266 1.00 94.56 83 PRO A N 1
ATOM 626 C CA . PRO A 1 83 ? 6.526 -0.668 -5.872 1.00 94.56 83 PRO A CA 1
ATOM 627 C C . PRO A 1 83 ? 5.307 -0.967 -4.989 1.00 94.56 83 PRO A C 1
ATOM 629 O O . PRO A 1 83 ? 4.190 -1.160 -5.470 1.00 94.56 83 PRO A O 1
ATOM 632 N N . MET A 1 84 ? 5.504 -0.934 -3.670 1.00 96.50 84 MET A N 1
ATOM 633 C CA . MET A 1 84 ? 4.382 -0.742 -2.747 1.00 96.50 84 MET A CA 1
ATOM 634 C C . MET A 1 84 ? 3.748 0.630 -2.991 1.00 96.50 84 MET A C 1
ATOM 636 O O . MET A 1 84 ? 4.452 1.594 -3.301 1.00 96.50 84 MET A O 1
ATOM 640 N N . PHE A 1 85 ? 2.434 0.737 -2.813 1.00 96.06 85 PHE A N 1
ATOM 641 C CA . PHE A 1 85 ? 1.719 2.002 -2.959 1.00 96.06 85 PHE A CA 1
ATOM 642 C C . PHE A 1 85 ? 1.182 2.496 -1.625 1.00 96.06 85 PHE A C 1
ATOM 644 O O . PHE A 1 85 ? 0.767 1.692 -0.791 1.00 96.06 85 PHE A O 1
ATOM 651 N N . PHE A 1 86 ? 1.111 3.811 -1.440 1.00 95.38 86 PHE A N 1
ATOM 652 C CA . PHE A 1 86 ? 0.316 4.377 -0.353 1.00 95.38 86 PHE A CA 1
ATOM 653 C C . PHE A 1 86 ? -1.150 3.954 -0.497 1.00 95.38 86 PHE A C 1
ATOM 655 O O . PHE A 1 86 ? -1.652 3.772 -1.608 1.00 95.38 86 PHE A O 1
ATOM 662 N N . GLU A 1 87 ? -1.841 3.803 0.630 1.00 94.44 87 GLU A N 1
ATOM 663 C CA . GLU A 1 87 ? -3.211 3.279 0.682 1.00 94.44 87 GLU A CA 1
ATOM 664 C C . GLU A 1 87 ? -4.216 4.033 -0.200 1.00 94.44 87 GLU A C 1
ATOM 666 O O . GLU A 1 87 ? -5.119 3.403 -0.734 1.00 94.44 87 GLU A O 1
ATOM 671 N N . GLY A 1 88 ? -4.053 5.345 -0.404 1.00 93.06 88 GLY A N 1
ATOM 672 C CA . GLY A 1 88 ? -5.047 6.152 -1.115 1.00 93.06 88 GLY A CA 1
ATOM 673 C C . GLY A 1 88 ? -6.407 6.044 -0.430 1.00 93.06 88 GLY A C 1
ATOM 674 O O . GLY A 1 88 ? -6.520 6.366 0.749 1.00 93.06 88 GLY A O 1
ATOM 675 N N . ASN A 1 89 ? -7.417 5.554 -1.148 1.00 93.62 89 ASN A N 1
ATOM 676 C CA . ASN A 1 89 ? -8.755 5.337 -0.591 1.00 93.62 89 ASN A CA 1
ATOM 677 C C . ASN A 1 89 ? -9.068 3.869 -0.246 1.00 93.62 89 ASN A C 1
ATOM 679 O O . ASN A 1 89 ? -10.208 3.543 0.085 1.00 93.62 89 ASN A O 1
ATOM 683 N N . PHE A 1 90 ? -8.070 2.982 -0.299 1.00 94.12 90 PHE A N 1
ATOM 684 C CA . PHE A 1 90 ? -8.248 1.588 0.091 1.00 94.12 90 PHE A CA 1
ATOM 685 C C . PHE A 1 90 ? -8.502 1.463 1.595 1.00 94.12 90 PHE A C 1
ATOM 687 O O . PHE A 1 90 ? -7.809 2.058 2.425 1.00 94.12 90 PHE A O 1
ATOM 694 N N . GLU A 1 91 ? -9.449 0.603 1.966 1.00 94.62 91 GLU A N 1
ATOM 695 C CA . GLU A 1 91 ? -9.706 0.316 3.371 1.00 94.62 91 GLU A CA 1
ATOM 696 C C . GLU A 1 91 ? -8.494 -0.330 4.051 1.00 94.62 91 GLU A C 1
ATOM 698 O O . GLU A 1 91 ? -7.879 -1.276 3.550 1.00 94.62 91 GLU A O 1
ATOM 703 N N . ARG A 1 92 ? -8.188 0.124 5.268 1.00 95.88 92 ARG A N 1
ATOM 704 C CA . ARG A 1 92 ? -7.146 -0.483 6.102 1.00 95.88 92 ARG A CA 1
ATOM 705 C C . ARG A 1 92 ? -7.611 -1.810 6.699 1.00 95.88 92 ARG A C 1
ATOM 707 O O . ARG A 1 92 ? -8.642 -1.875 7.375 1.00 95.88 92 ARG A O 1
ATOM 714 N N . CYS A 1 93 ? -6.782 -2.844 6.569 1.00 97.00 93 CYS A N 1
ATOM 715 C CA . CYS A 1 93 ? -6.992 -4.164 7.158 1.00 97.00 93 CYS A CA 1
ATOM 716 C C . CYS A 1 93 ? -7.274 -4.074 8.671 1.00 97.00 93 CYS A C 1
ATOM 718 O O . CYS A 1 93 ? -6.443 -3.602 9.454 1.00 97.00 93 CYS A O 1
ATOM 720 N N . ALA A 1 94 ? -8.435 -4.582 9.100 1.00 96.12 94 ALA A N 1
ATOM 721 C CA . ALA A 1 94 ? -8.871 -4.540 10.496 1.00 96.12 94 ALA A CA 1
ATOM 722 C C . ALA A 1 94 ? -7.893 -5.248 11.450 1.00 96.12 94 ALA A C 1
ATOM 724 O O . ALA A 1 94 ? -7.540 -4.690 12.486 1.00 96.12 94 ALA A O 1
ATOM 725 N N . LYS A 1 95 ? -7.369 -6.422 11.067 1.00 96.69 95 LYS A N 1
ATOM 726 C CA . LYS A 1 95 ? -6.386 -7.165 11.875 1.00 96.69 95 LYS A CA 1
ATOM 727 C C . LYS A 1 95 ? -5.094 -6.365 12.073 1.00 96.69 95 LYS A C 1
ATOM 729 O O . LYS A 1 95 ? -4.600 -6.275 13.195 1.00 96.69 95 LYS A O 1
ATOM 734 N N . CYS A 1 96 ? -4.592 -5.719 11.016 1.00 96.56 96 CYS A N 1
ATOM 735 C CA . CYS A 1 96 ? -3.444 -4.815 11.118 1.00 96.56 96 CYS A CA 1
ATOM 736 C C . CYS A 1 96 ? -3.730 -3.641 12.066 1.00 96.56 96 CYS A C 1
ATOM 738 O O . CYS A 1 96 ? -2.871 -3.321 12.886 1.00 96.56 96 CYS A O 1
ATOM 740 N N . LYS A 1 97 ? -4.929 -3.032 12.000 1.00 96.19 97 LYS A N 1
ATOM 741 C CA . LYS A 1 97 ? -5.320 -1.911 12.879 1.00 96.19 97 LYS A CA 1
ATOM 742 C C . LYS A 1 97 ? -5.282 -2.341 14.345 1.00 96.19 97 LYS A C 1
ATOM 744 O O . LYS A 1 97 ? -4.655 -1.668 15.162 1.00 96.19 97 LYS A O 1
ATOM 749 N N . THR A 1 98 ? -5.874 -3.493 14.659 1.00 95.19 98 THR A N 1
ATOM 750 C CA . THR A 1 98 ? -5.910 -4.041 16.020 1.00 95.19 98 THR A CA 1
ATOM 751 C C . THR A 1 98 ? -4.511 -4.345 16.551 1.00 95.19 98 THR A C 1
ATOM 753 O O . THR A 1 98 ? -4.167 -3.903 17.645 1.00 95.19 98 THR A O 1
ATOM 756 N N . ILE A 1 99 ? -3.675 -5.052 15.783 1.00 92.94 99 ILE A N 1
ATOM 757 C CA . ILE A 1 99 ? -2.316 -5.423 16.212 1.00 92.94 99 ILE A CA 1
ATOM 758 C C . ILE A 1 99 ? -1.454 -4.172 16.415 1.00 92.94 99 ILE A C 1
ATOM 760 O O . ILE A 1 99 ? -0.828 -4.014 17.462 1.00 92.94 99 ILE A O 1
ATOM 764 N N . ARG A 1 100 ? -1.475 -3.225 15.469 1.00 88.69 100 ARG A N 1
ATOM 765 C CA . ARG A 1 100 ? -0.718 -1.969 15.588 1.00 88.69 100 ARG A CA 1
ATOM 766 C C . ARG A 1 100 ? -1.169 -1.118 16.766 1.00 88.69 100 ARG A C 1
ATOM 768 O O . ARG A 1 100 ? -0.317 -0.509 17.412 1.00 88.69 100 ARG A O 1
ATOM 775 N N . GLY A 1 101 ? -2.471 -1.094 17.042 1.00 83.81 101 GLY A N 1
ATOM 776 C CA . GLY A 1 101 ? -3.044 -0.415 18.199 1.00 83.81 101 GLY A CA 1
ATOM 777 C C . GLY A 1 101 ? -2.682 -1.065 19.536 1.00 83.81 101 GLY A C 1
ATOM 778 O O . GLY A 1 101 ? -2.704 -0.376 20.549 1.00 83.81 101 GLY A O 1
ATOM 779 N N . ARG A 1 102 ? -2.344 -2.362 19.565 1.00 81.06 102 ARG A N 1
ATOM 780 C CA . ARG A 1 102 ? -1.790 -3.031 20.756 1.00 81.06 102 ARG A CA 1
ATOM 781 C C . ARG A 1 102 ? -0.315 -2.683 20.951 1.00 81.06 102 ARG A C 1
ATOM 783 O O . ARG A 1 102 ? 0.052 -2.263 22.035 1.00 81.06 102 ARG A O 1
ATOM 790 N N . ILE A 1 103 ? 0.492 -2.747 19.887 1.00 75.56 103 ILE A N 1
ATOM 791 C CA . ILE A 1 103 ? 1.936 -2.441 19.951 1.00 75.56 103 ILE A CA 1
ATOM 792 C C . ILE A 1 103 ? 2.205 -0.989 20.390 1.00 75.56 103 ILE A C 1
ATOM 794 O O . ILE A 1 103 ? 3.200 -0.730 21.039 1.00 75.56 103 ILE A O 1
ATOM 798 N N . ARG A 1 104 ? 1.344 -0.023 20.034 1.00 71.25 104 ARG A N 1
ATOM 799 C CA . ARG A 1 104 ? 1.525 1.393 20.424 1.00 71.25 104 ARG A CA 1
ATOM 800 C C . ARG A 1 104 ? 1.142 1.721 21.876 1.00 71.25 104 ARG A C 1
ATOM 802 O O . ARG A 1 104 ? 1.348 2.853 22.288 1.00 71.25 104 ARG A O 1
ATOM 809 N N . ARG A 1 105 ? 0.501 0.794 22.594 1.00 62.47 105 ARG A N 1
ATOM 810 C CA . ARG A 1 105 ? 0.011 0.993 23.971 1.00 62.47 105 ARG A CA 1
ATOM 811 C C . ARG A 1 105 ? 0.844 0.256 25.024 1.00 62.47 105 ARG A C 1
ATOM 813 O O . ARG A 1 105 ? 0.521 0.372 26.201 1.00 62.47 105 ARG A O 1
ATOM 820 N N . GLY A 1 106 ? 1.825 -0.531 24.591 1.00 50.53 106 GLY A N 1
ATOM 821 C CA . GLY A 1 106 ? 2.781 -1.216 25.460 1.00 50.53 106 GLY A CA 1
ATOM 822 C C . GLY A 1 106 ? 4.144 -0.556 25.423 1.00 50.53 106 GLY A C 1
ATOM 823 O O . GLY A 1 106 ? 4.311 0.401 24.631 1.00 50.53 106 GLY A O 1
#

Nearest PDB structures (foldseek):
  7r81-assembly1_F2  TM=4.321E-01  e=1.465E+00  Neurospora crassa
  6w2t-assembly1_F  TM=4.581E-01  e=3.528E+00  Oryctolagus cuniculus
  6rxu-assembly1_Cb  TM=5.576E-01  e=9.043E+00  Thermochaetoides thermophila
  7syx-assembly1_F  TM=4.340E-01  e=7.491E+00  Oryctolagus cuniculus
  7pwf-assembly1_E  TM=4.148E-01  e=7.036E+00  Giardia lamblia ATCC 50803

Foldseek 3Di:
DDDVVVVVVCLVVLVLVVCVVVVHFDFNAAPPPDQWDFWDFPPDDQATFTKGWPDFPDQDPQGTKTWIAGLLGDIHIAHPVGHTTHRSNGHHDPSSVVSVVVVVVD

Sequence (106 aa):
MADMQEVIRLRREGKFAELSAMGIQITGGSAAGQKSGWFKAPFSGEKAHYFTETASDAIGEHGRHRFWKAACGAEAVSHDKAPMFFEGNFERCAKCKTIRGRIRRG

Secondary structure (DSSP, 8-state):
---HHHHHHHHHTT-HHHHHHTT------B-TT-SEEEEEPTTS-SSBEEEEEEE---EETTEE-EEEEETTS-EEEEBTTB--EE-TTPPBPHHHHHHHHHHTT-

Radius of gyration: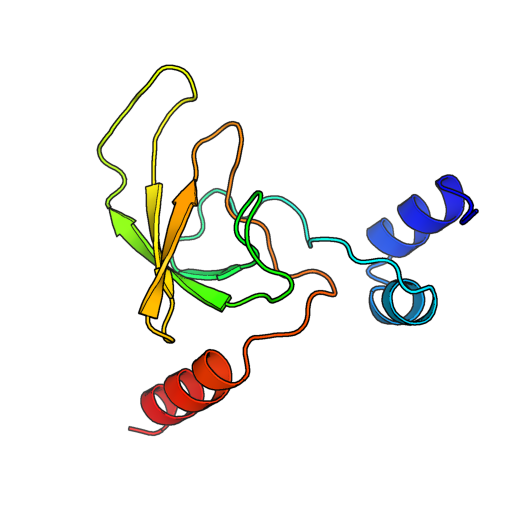 15.03 Å; Cα contacts (8 Å, |Δi|>4): 193; chains: 1; bounding box: 38×29×43 Å

Solvent-accessible surface area (backbone atoms only — not comparable to full-atom values): 5941 Å² total; per-residue (Å²): 131,84,60,63,68,58,54,52,49,34,59,76,70,66,39,39,68,62,36,47,76,72,73,47,82,49,63,61,43,78,39,75,92,62,60,60,46,57,27,26,52,63,100,45,85,83,43,11,35,41,31,34,61,77,48,64,81,53,74,54,100,57,40,49,34,33,36,32,43,23,73,69,67,52,74,50,74,30,26,69,83,46,42,42,19,28,27,55,53,38,52,69,38,65,62,24,52,54,52,54,59,51,64,73,73,105